Protein AF-A0A9W9Z2H3-F1 (afdb_monomer)

Organism: NCBI:txid174260

Mean predicted aligned error: 10.38 Å

Solvent-accessible surface area (backbone atoms only — not comparable to full-atom values): 8904 Å² total; per-residue (Å²): 75,70,64,63,60,55,61,41,72,81,43,98,60,79,92,57,91,57,54,47,56,57,53,39,51,55,53,49,50,51,54,17,47,57,51,36,56,54,58,32,48,79,69,78,45,64,76,91,73,66,51,100,81,42,62,66,62,54,49,48,36,52,54,43,44,52,67,43,74,49,79,48,60,79,38,68,46,38,43,49,99,85,71,44,74,56,60,72,45,77,42,69,44,82,49,99,94,42,79,41,80,74,47,31,38,34,75,91,74,74,40,46,76,69,72,60,64,90,80,81,69,62,74,42,102,72,88,42,72,52,74,67,85,60,91,64,64,74,74,85,75,130

Structure (mmCIF, N/CA/C/O backbone):
data_AF-A0A9W9Z2H3-F1
#
_entry.id   AF-A0A9W9Z2H3-F1
#
loop_
_atom_site.group_PDB
_atom_site.id
_atom_site.type_symbol
_atom_site.label_atom_id
_atom_site.label_alt_id
_atom_site.label_comp_id
_atom_site.label_asym_id
_atom_site.label_entity_id
_atom_site.label_seq_id
_atom_site.pdbx_PDB_ins_code
_atom_site.Cartn_x
_atom_site.Cartn_y
_atom_site.Cartn_z
_atom_site.occupancy
_atom_site.B_iso_or_equiv
_atom_site.auth_seq_id
_atom_site.auth_comp_id
_atom_site.auth_asym_id
_atom_site.auth_atom_id
_atom_site.pdbx_PDB_model_num
ATOM 1 N N . MET A 1 1 ? 2.476 4.540 -10.558 1.00 64.00 1 MET A N 1
ATOM 2 C CA . MET A 1 1 ? 3.767 5.168 -10.949 1.00 64.00 1 MET A CA 1
ATOM 3 C C . MET A 1 1 ? 3.734 5.937 -12.269 1.00 64.00 1 MET A C 1
ATOM 5 O O . MET A 1 1 ? 4.307 7.016 -12.322 1.00 64.00 1 MET A O 1
ATOM 9 N N . LYS A 1 2 ? 3.078 5.430 -13.329 1.00 70.25 2 LYS A N 1
ATOM 10 C CA . LYS A 1 2 ? 2.936 6.159 -14.608 1.00 70.25 2 LYS A CA 1
ATOM 11 C C . LYS A 1 2 ? 2.269 7.530 -14.419 1.00 70.25 2 LYS A C 1
ATOM 13 O O . LYS A 1 2 ? 2.804 8.511 -14.903 1.00 70.25 2 LYS A O 1
ATOM 18 N N . MET A 1 3 ? 1.191 7.587 -13.633 1.00 69.06 3 MET A N 1
ATOM 19 C CA . MET A 1 3 ? 0.495 8.831 -13.278 1.00 69.06 3 MET A CA 1
ATOM 20 C C . MET A 1 3 ? 1.425 9.844 -12.583 1.00 69.06 3 MET A C 1
ATOM 22 O O . MET A 1 3 ? 1.601 10.937 -13.095 1.00 69.06 3 MET A O 1
ATOM 26 N N . TYR A 1 4 ? 2.127 9.453 -11.511 1.00 73.38 4 TYR A N 1
ATOM 27 C CA . TYR A 1 4 ? 3.099 10.326 -10.825 1.00 73.38 4 TYR A CA 1
ATOM 28 C C . TYR A 1 4 ? 4.195 10.875 -11.756 1.00 73.38 4 TYR A C 1
ATOM 30 O O . TYR A 1 4 ? 4.492 12.065 -11.738 1.00 73.38 4 TYR A O 1
ATOM 38 N N . LYS A 1 5 ? 4.764 10.021 -12.621 1.00 75.88 5 LYS A N 1
ATOM 39 C CA . LYS A 1 5 ? 5.753 10.458 -13.619 1.00 75.88 5 LYS A CA 1
ATOM 40 C C . LYS A 1 5 ? 5.159 11.411 -14.662 1.00 75.88 5 LYS A C 1
ATOM 42 O O . LYS A 1 5 ? 5.892 12.252 -15.162 1.00 75.88 5 LYS A O 1
ATOM 47 N N . THR A 1 6 ? 3.882 11.265 -15.019 1.00 76.94 6 THR A N 1
ATOM 48 C CA . THR A 1 6 ? 3.183 12.175 -15.941 1.00 76.94 6 THR A CA 1
ATOM 49 C C . THR A 1 6 ? 2.999 13.555 -15.319 1.00 76.94 6 THR A C 1
ATOM 51 O O . THR A 1 6 ? 3.351 14.539 -15.960 1.00 76.94 6 THR A O 1
ATOM 54 N N . GLU A 1 7 ? 2.510 13.625 -14.080 1.00 73.69 7 GLU A N 1
ATOM 55 C CA . GLU A 1 7 ? 2.268 14.898 -13.385 1.00 73.69 7 GLU A CA 1
ATOM 56 C C . GLU A 1 7 ? 3.560 15.700 -13.190 1.00 73.69 7 GLU A C 1
ATOM 58 O O . GLU A 1 7 ? 3.603 16.907 -13.422 1.00 73.69 7 GLU A O 1
ATOM 63 N N . LEU A 1 8 ? 4.665 15.021 -12.866 1.00 78.12 8 LEU A N 1
ATOM 64 C CA . LEU A 1 8 ? 5.955 15.683 -12.680 1.00 78.12 8 LEU A CA 1
ATOM 65 C C . LEU A 1 8 ? 6.569 16.271 -13.955 1.00 78.12 8 LEU A C 1
ATOM 67 O O . LEU A 1 8 ? 7.481 17.083 -13.848 1.00 78.12 8 LEU A O 1
ATOM 71 N N . LYS A 1 9 ? 6.073 15.937 -15.154 1.00 77.88 9 LYS A N 1
ATOM 72 C CA . LYS A 1 9 ? 6.569 16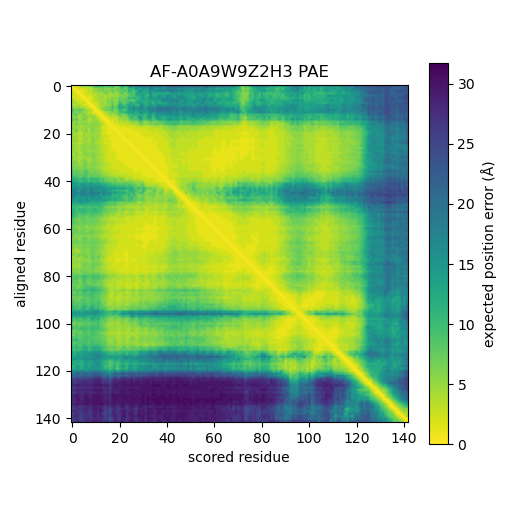.559 -16.397 1.00 77.88 9 LYS A CA 1
ATOM 73 C C . LYS A 1 9 ? 6.322 18.067 -16.453 1.00 77.88 9 LYS A C 1
ATOM 75 O O . LYS A 1 9 ? 7.010 18.754 -17.197 1.00 77.88 9 LYS A O 1
ATOM 80 N N . HIS A 1 10 ? 5.360 18.565 -15.680 1.00 78.81 10 HIS A N 1
ATOM 81 C CA . HIS A 1 10 ? 5.004 19.983 -15.610 1.00 78.81 10 HIS A CA 1
ATOM 82 C C . HIS A 1 10 ? 5.470 20.635 -14.300 1.00 78.81 10 HIS A C 1
ATOM 84 O O . HIS A 1 10 ? 5.026 21.727 -13.957 1.00 78.81 10 HIS A O 1
ATOM 90 N N . SER A 1 11 ? 6.335 19.954 -13.546 1.00 78.12 11 SER A N 1
ATOM 91 C CA . SER A 1 11 ? 6.745 20.347 -12.203 1.00 78.12 11 SER A CA 1
ATOM 92 C C . SER A 1 11 ? 8.229 20.723 -12.167 1.00 78.12 11 SER A C 1
ATOM 94 O O . SER A 1 11 ? 9.036 20.050 -12.808 1.00 78.12 11 SER A O 1
ATOM 96 N N . PRO A 1 12 ? 8.628 21.739 -11.377 1.00 83.31 12 PRO A N 1
ATOM 97 C CA . PRO A 1 12 ? 10.039 22.044 -11.142 1.00 83.31 12 PRO A CA 1
ATOM 98 C C . PRO A 1 12 ? 10.735 21.007 -10.238 1.00 83.31 12 PRO A C 1
ATOM 100 O O . PRO A 1 12 ? 11.945 21.086 -10.033 1.00 83.31 12 PRO A O 1
ATOM 103 N N . TYR A 1 13 ? 9.993 20.052 -9.664 1.00 79.75 13 TYR A N 1
ATOM 104 C CA . TYR A 1 13 ? 10.527 19.049 -8.744 1.00 79.75 13 TYR A CA 1
ATOM 105 C C . TYR A 1 13 ? 11.073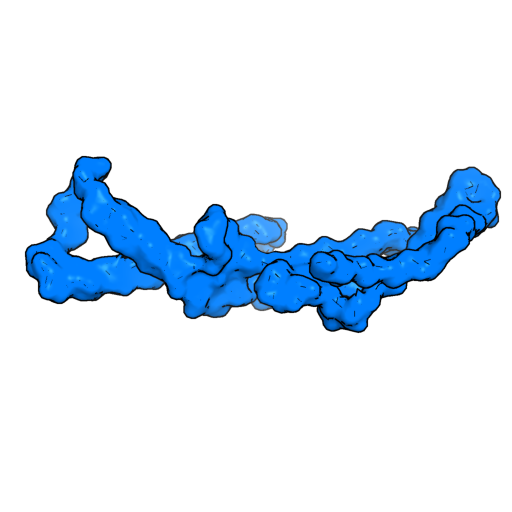 17.813 -9.465 1.00 79.75 13 TYR A C 1
ATOM 107 O O . TYR A 1 13 ? 10.468 17.291 -10.403 1.00 79.75 13 TYR A O 1
ATOM 115 N N . SER A 1 14 ? 12.191 17.285 -8.962 1.00 79.31 14 SER A N 1
ATOM 116 C CA . SER A 1 14 ? 12.750 16.013 -9.415 1.00 79.31 14 SER A CA 1
ATOM 117 C C . SER A 1 14 ? 11.894 14.820 -8.970 1.00 79.31 14 SER A C 1
ATOM 119 O O . SER A 1 14 ? 11.172 14.859 -7.971 1.00 79.31 14 SER A O 1
ATOM 121 N N . ILE A 1 15 ? 11.972 13.727 -9.733 1.00 80.38 15 ILE A N 1
ATOM 122 C CA . ILE A 1 15 ? 11.259 12.485 -9.419 1.00 80.38 15 ILE A CA 1
ATOM 123 C C . ILE A 1 15 ? 11.838 11.881 -8.136 1.00 80.38 15 ILE A C 1
ATOM 125 O O . ILE A 1 15 ? 13.007 11.506 -8.098 1.00 80.38 15 ILE A O 1
ATOM 129 N N . ASN A 1 16 ? 10.986 11.687 -7.127 1.00 85.31 16 ASN A N 1
ATOM 130 C CA . ASN A 1 16 ? 11.288 10.860 -5.964 1.00 85.31 16 ASN A CA 1
ATOM 131 C C . ASN A 1 16 ? 10.487 9.553 -6.056 1.00 85.31 16 ASN A C 1
ATOM 133 O O . ASN A 1 16 ? 9.260 9.551 -5.957 1.00 85.31 16 ASN A O 1
ATOM 137 N N . SER A 1 17 ? 11.173 8.423 -6.236 1.00 83.25 17 SER A N 1
ATOM 138 C CA . SER A 1 17 ? 10.541 7.102 -6.367 1.00 83.25 17 SER A CA 1
ATOM 139 C C . SER A 1 17 ? 9.761 6.659 -5.121 1.00 83.25 17 SER A C 1
ATOM 141 O O . SER A 1 17 ? 8.865 5.822 -5.244 1.00 83.25 17 SER A O 1
ATOM 143 N N . TYR A 1 18 ? 10.046 7.242 -3.953 1.00 87.88 18 TYR A N 1
ATOM 144 C CA . TYR A 1 18 ? 9.399 6.931 -2.678 1.00 87.88 18 TYR A CA 1
ATOM 145 C C . TYR A 1 18 ? 8.206 7.834 -2.351 1.00 87.88 18 TYR A C 1
ATOM 147 O O . TYR A 1 18 ? 7.361 7.443 -1.548 1.00 87.88 18 TYR A O 1
ATOM 155 N N . ALA A 1 19 ? 8.076 9.011 -2.974 1.00 90.94 19 ALA A N 1
ATOM 156 C CA . ALA A 1 19 ? 6.972 9.931 -2.679 1.00 90.94 19 ALA A CA 1
ATOM 157 C C . ALA A 1 19 ? 5.575 9.288 -2.859 1.00 90.94 19 ALA A C 1
ATOM 159 O O . ALA A 1 19 ? 4.725 9.450 -1.980 1.00 90.94 19 ALA A O 1
ATOM 160 N N . PRO A 1 20 ? 5.329 8.472 -3.903 1.00 90.62 20 PRO A N 1
ATOM 161 C CA . PRO A 1 20 ? 4.067 7.744 -4.046 1.00 90.62 20 PRO A CA 1
ATOM 162 C C . PRO A 1 20 ? 3.780 6.733 -2.929 1.00 90.62 20 PRO A C 1
ATOM 164 O O . PRO A 1 20 ? 2.617 6.482 -2.632 1.00 90.62 20 PRO A O 1
ATOM 167 N N . LEU A 1 21 ? 4.813 6.158 -2.302 1.00 91.56 21 LEU A N 1
ATOM 168 C CA . LEU A 1 21 ? 4.633 5.247 -1.167 1.00 91.56 21 LEU A CA 1
ATOM 169 C C . LEU A 1 21 ? 4.152 6.006 0.070 1.00 91.56 21 LEU A C 1
ATOM 171 O O . LEU A 1 21 ? 3.248 5.533 0.751 1.00 91.56 21 LEU A O 1
ATOM 175 N N . GLY A 1 22 ? 4.715 7.192 0.325 1.00 94.38 22 GLY A N 1
ATOM 176 C CA . GLY A 1 22 ? 4.267 8.069 1.409 1.00 94.38 22 GLY A CA 1
ATOM 177 C C . GLY A 1 22 ? 2.824 8.540 1.216 1.00 94.38 22 GLY A C 1
ATOM 178 O O . GLY A 1 22 ? 2.037 8.505 2.158 1.00 94.38 22 GLY A O 1
ATOM 179 N N . TYR A 1 23 ? 2.449 8.904 -0.016 1.00 94.56 23 TYR A N 1
ATOM 180 C CA . TYR A 1 23 ? 1.063 9.248 -0.347 1.00 94.56 23 TYR A CA 1
ATOM 181 C C . TYR A 1 23 ? 0.104 8.087 -0.048 1.00 94.56 23 TYR A C 1
ATOM 183 O O . TYR A 1 23 ? -0.875 8.258 0.679 1.00 94.56 23 TYR A O 1
ATOM 191 N N . ASP A 1 24 ? 0.414 6.896 -0.568 1.00 95.19 24 ASP A N 1
ATOM 192 C CA . ASP A 1 24 ? -0.427 5.714 -0.386 1.00 95.19 24 ASP A CA 1
ATOM 193 C C . ASP A 1 24 ? -0.537 5.314 1.094 1.00 95.19 24 ASP A C 1
ATOM 195 O O . ASP A 1 24 ? -1.622 4.950 1.543 1.00 95.19 24 ASP A O 1
ATOM 199 N N . ALA A 1 25 ? 0.546 5.426 1.872 1.00 95.50 25 ALA A N 1
ATOM 200 C CA . ALA A 1 25 ? 0.537 5.137 3.306 1.00 95.50 25 ALA A CA 1
ATOM 201 C C . ALA A 1 25 ? -0.415 6.067 4.075 1.00 95.50 25 ALA A C 1
ATOM 203 O O . ALA A 1 25 ? -1.245 5.593 4.852 1.00 95.50 25 ALA A O 1
ATOM 204 N N . THR A 1 26 ? -0.349 7.377 3.817 1.00 97.06 26 THR A N 1
ATOM 205 C CA . THR A 1 26 ? -1.245 8.364 4.438 1.00 97.06 26 THR A CA 1
ATOM 206 C C . THR A 1 26 ? -2.704 8.106 4.064 1.00 97.06 26 THR A C 1
ATOM 208 O O . THR A 1 26 ? -3.579 8.143 4.928 1.00 97.06 26 THR A O 1
ATOM 211 N N . TRP A 1 27 ? -2.976 7.795 2.793 1.00 96.81 27 TRP A N 1
ATOM 212 C CA . TRP A 1 27 ? -4.333 7.508 2.324 1.00 96.81 27 TRP A CA 1
ATOM 213 C C . TRP A 1 27 ? -4.922 6.250 2.973 1.00 96.81 27 TRP A C 1
ATOM 215 O O . TRP A 1 27 ? -6.063 6.253 3.433 1.00 96.81 27 TRP A O 1
ATOM 225 N N . VAL A 1 28 ? -4.131 5.179 3.068 1.00 97.06 28 VAL A N 1
ATOM 226 C CA . VAL A 1 28 ? -4.534 3.931 3.734 1.00 97.06 28 VAL A CA 1
ATOM 227 C C . VAL A 1 28 ? -4.811 4.161 5.213 1.00 97.06 28 VAL A C 1
ATOM 229 O O . VAL A 1 28 ? -5.823 3.673 5.714 1.00 97.06 28 VAL A O 1
ATOM 232 N N . LEU A 1 29 ? -3.957 4.924 5.901 1.00 96.88 29 LEU A N 1
ATOM 233 C CA . LEU A 1 29 ? -4.164 5.266 7.305 1.00 96.88 29 LEU A CA 1
ATOM 234 C C . LEU A 1 29 ? -5.469 6.048 7.498 1.00 96.88 29 LEU A C 1
ATOM 236 O O . LEU A 1 29 ? -6.243 5.717 8.390 1.00 96.88 29 LEU A O 1
ATOM 240 N N . ALA A 1 30 ? -5.751 7.029 6.638 1.00 97.19 30 ALA A N 1
ATOM 241 C CA . ALA A 1 30 ? -6.994 7.795 6.693 1.00 97.19 30 ALA A CA 1
ATOM 242 C C . ALA A 1 30 ? -8.235 6.903 6.505 1.00 97.19 30 ALA A C 1
ATOM 244 O O . ALA A 1 30 ? -9.192 7.008 7.272 1.00 97.19 30 ALA A O 1
ATOM 245 N N . LEU A 1 31 ? -8.205 5.982 5.535 1.00 97.44 31 LEU A N 1
ATOM 246 C CA . LEU A 1 31 ? -9.285 5.013 5.311 1.00 97.44 31 LEU A CA 1
ATOM 247 C C . LEU A 1 31 ? -9.466 4.050 6.492 1.00 97.44 31 LEU A C 1
ATOM 249 O O . LEU A 1 31 ? -10.596 3.718 6.851 1.00 97.44 31 LEU A O 1
ATOM 253 N N . ALA A 1 32 ? -8.365 3.577 7.079 1.00 96.94 32 ALA A N 1
ATOM 254 C CA . ALA A 1 32 ? -8.401 2.684 8.230 1.00 96.94 32 ALA A CA 1
ATOM 255 C C . ALA A 1 32 ? -8.963 3.390 9.469 1.00 96.94 32 ALA A C 1
ATOM 257 O O . ALA A 1 32 ? -9.810 2.825 10.162 1.00 96.94 32 ALA A O 1
ATOM 258 N N . LEU A 1 33 ? -8.550 4.639 9.706 1.00 95.00 33 LEU A N 1
ATOM 259 C CA . LEU A 1 33 ? -9.094 5.478 10.768 1.00 95.00 33 LEU A CA 1
ATOM 260 C C . LEU A 1 33 ? -10.596 5.678 10.572 1.00 95.00 33 LEU A C 1
ATOM 262 O O . LEU A 1 33 ? -11.348 5.285 11.451 1.00 95.00 33 LEU A O 1
ATOM 266 N N . ASP A 1 34 ? -1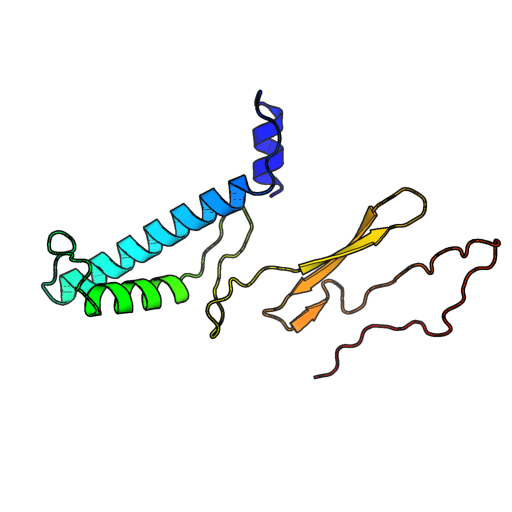1.056 6.178 9.420 1.00 95.25 34 ASP A N 1
ATOM 267 C CA . ASP A 1 34 ? -12.491 6.394 9.150 1.00 95.25 34 ASP A CA 1
ATOM 268 C C . ASP A 1 34 ? -13.353 5.159 9.465 1.00 95.25 34 ASP A C 1
ATOM 270 O O . ASP A 1 34 ? -14.369 5.258 10.158 1.00 95.25 34 ASP A O 1
ATOM 274 N N . LYS A 1 35 ? -12.914 3.975 9.025 1.00 95.31 35 LYS A N 1
ATOM 275 C CA . LYS A 1 35 ? -13.602 2.711 9.316 1.00 95.31 35 LYS A CA 1
ATOM 276 C C . LYS A 1 35 ? -13.600 2.365 10.807 1.00 95.31 35 LYS A C 1
ATOM 278 O O . LYS A 1 35 ? -14.657 2.047 11.345 1.00 95.31 35 LYS A O 1
ATOM 283 N N . THR A 1 36 ? -12.451 2.489 11.469 1.00 94.00 36 THR A N 1
ATOM 284 C CA . THR A 1 36 ? -12.310 2.214 12.910 1.00 94.00 36 THR A CA 1
ATOM 285 C C . THR A 1 36 ? -13.210 3.141 13.727 1.00 94.00 36 THR A C 1
ATOM 287 O O . THR A 1 36 ? -13.941 2.696 14.607 1.00 94.00 36 THR A O 1
ATOM 290 N N . MET A 1 37 ? -13.236 4.435 13.391 1.00 91.69 37 MET A N 1
ATOM 291 C CA . MET A 1 37 ? -14.078 5.423 14.069 1.00 91.69 37 MET A CA 1
ATOM 292 C C . MET A 1 37 ? -15.570 5.100 13.936 1.00 91.69 37 MET A C 1
ATOM 294 O O . MET A 1 37 ? -16.325 5.280 14.890 1.00 91.69 37 MET A O 1
ATOM 298 N N . LYS A 1 38 ? -16.008 4.620 12.765 1.00 91.69 38 LYS A N 1
ATOM 299 C CA . LYS A 1 38 ? -17.400 4.197 12.542 1.00 91.69 38 LYS A CA 1
ATOM 300 C C . LYS A 1 38 ? -17.765 2.990 13.408 1.00 91.69 38 LYS A C 1
ATOM 302 O O . LYS A 1 38 ? -18.774 3.049 14.099 1.00 91.69 38 LYS A O 1
ATOM 307 N N . GLN A 1 39 ? -16.912 1.967 13.449 1.00 89.94 39 GLN A N 1
ATOM 308 C CA . GLN A 1 39 ? -17.118 0.777 14.287 1.00 89.94 39 GLN A CA 1
ATOM 309 C C . GLN A 1 39 ? -17.137 1.114 15.784 1.00 89.94 39 GLN A C 1
ATOM 311 O O . GLN A 1 39 ? -17.940 0.584 16.542 1.00 89.94 39 GLN A O 1
ATOM 316 N N . MET A 1 40 ? -16.277 2.027 16.233 1.00 86.00 40 MET A N 1
ATOM 317 C CA . MET A 1 40 ? -16.232 2.420 17.643 1.00 86.00 40 MET A CA 1
ATOM 318 C C . MET A 1 40 ? -17.451 3.221 18.085 1.00 86.00 40 MET A C 1
ATOM 320 O O . MET A 1 40 ? -17.932 3.020 19.201 1.00 86.00 40 MET A O 1
ATOM 324 N N . LYS A 1 41 ? -18.004 4.064 17.206 1.00 86.50 41 LYS A N 1
ATOM 325 C CA . LYS A 1 41 ? -19.265 4.765 17.480 1.00 86.50 41 LYS A CA 1
ATOM 326 C C . LYS A 1 41 ? -20.417 3.795 17.733 1.00 86.50 41 LYS A C 1
ATOM 328 O O . LYS A 1 41 ? -21.228 4.058 18.614 1.00 86.50 41 LYS A O 1
ATOM 333 N N . GLU A 1 42 ? -20.464 2.664 17.029 1.00 85.12 42 GLU A N 1
ATOM 334 C CA . GLU A 1 42 ? -21.462 1.607 17.267 1.00 85.12 42 GLU A CA 1
ATOM 335 C C . GLU A 1 42 ? -21.327 0.979 18.667 1.00 85.12 42 GLU A C 1
ATOM 337 O O . GLU A 1 42 ? -22.303 0.478 19.220 1.00 85.12 42 GLU A O 1
ATOM 342 N N . MET A 1 43 ? -20.141 1.067 19.277 1.00 80.25 43 MET A N 1
ATOM 343 C CA . MET A 1 43 ? -19.843 0.591 20.632 1.00 80.25 43 MET A CA 1
ATOM 344 C C . MET A 1 43 ? -19.888 1.705 21.695 1.00 80.25 43 MET A C 1
ATOM 346 O O . MET A 1 43 ? -19.416 1.498 22.811 1.00 80.25 43 MET A O 1
ATOM 350 N N . ASN A 1 44 ? -20.427 2.890 21.371 1.00 81.00 44 ASN A N 1
ATOM 351 C CA . ASN A 1 44 ? -20.407 4.090 22.226 1.00 81.00 44 ASN A CA 1
ATOM 352 C C . ASN A 1 44 ? -18.995 4.531 22.672 1.00 81.00 44 ASN A C 1
ATOM 354 O O . ASN A 1 44 ? -18.844 5.199 23.695 1.00 81.00 44 ASN A O 1
ATOM 358 N N . ALA A 1 45 ? -17.958 4.183 21.907 1.00 79.25 45 ALA A N 1
ATOM 359 C CA . ALA A 1 45 ? -16.585 4.607 22.154 1.00 79.25 45 ALA A CA 1
ATOM 360 C C . ALA A 1 45 ? -16.206 5.783 21.234 1.00 79.25 45 ALA A C 1
ATOM 362 O O . ALA A 1 45 ? -16.559 5.800 20.052 1.00 79.25 45 ALA A O 1
ATOM 363 N N . SER A 1 46 ? -15.481 6.773 21.773 1.00 78.50 46 SER A N 1
ATOM 364 C CA . SER A 1 46 ? -14.998 7.936 21.015 1.00 78.50 46 SER A CA 1
ATOM 365 C C . SER A 1 46 ? -13.485 7.898 20.820 1.00 78.50 46 SER A C 1
ATOM 367 O O . SER A 1 46 ? -12.724 7.448 21.675 1.00 78.50 46 SER A O 1
ATOM 369 N N . VAL A 1 47 ? -13.052 8.441 19.690 1.00 78.12 47 VAL A N 1
ATOM 370 C CA . VAL A 1 47 ? -11.642 8.646 19.340 1.00 78.12 47 VAL A CA 1
ATOM 371 C C . VAL A 1 47 ? -11.054 9.810 20.134 1.00 78.12 47 VAL A C 1
ATOM 373 O O . VAL A 1 47 ? -9.862 9.820 20.418 1.00 78.12 47 VAL A O 1
ATOM 376 N N . ASP A 1 48 ? -11.891 10.764 20.551 1.00 82.81 48 ASP A N 1
ATOM 377 C CA . ASP A 1 48 ? -11.461 11.932 21.331 1.00 82.81 48 ASP A CA 1
ATOM 378 C C . ASP A 1 48 ? -10.934 11.540 22.721 1.00 82.81 48 ASP A C 1
ATOM 380 O O . ASP A 1 48 ? -10.164 12.275 23.333 1.00 82.81 48 ASP A O 1
ATOM 384 N N . SER A 1 49 ? -11.325 10.360 23.214 1.00 80.88 49 SER A N 1
ATOM 385 C CA . SER A 1 49 ? -10.835 9.769 24.463 1.00 80.88 49 SER A CA 1
ATOM 386 C C . SER A 1 49 ? -9.629 8.840 24.280 1.00 80.88 49 SER A C 1
ATOM 388 O O . SER A 1 49 ? -9.255 8.139 25.221 1.00 80.88 49 SER A O 1
ATOM 390 N N . PHE A 1 50 ? -9.015 8.811 23.091 1.00 83.06 50 PHE A N 1
ATOM 391 C CA . PHE A 1 50 ? -7.857 7.964 22.822 1.00 83.06 50 PHE A CA 1
ATOM 392 C C . PHE A 1 50 ? -6.700 8.248 23.789 1.00 83.06 50 PHE A C 1
ATOM 394 O O . PHE A 1 50 ? -6.341 9.390 24.084 1.00 83.06 50 PHE A O 1
ATOM 401 N N . SER A 1 51 ? -6.059 7.172 24.235 1.00 87.56 51 SER A N 1
ATOM 402 C CA . SER A 1 51 ? -4.832 7.204 25.020 1.00 87.56 51 SER A CA 1
ATOM 403 C C . SER A 1 51 ? -3.859 6.168 24.476 1.00 87.56 51 SER A C 1
ATOM 405 O O . SER A 1 51 ? -4.271 5.116 24.002 1.00 87.56 51 SER A O 1
ATOM 407 N N . TYR A 1 52 ? -2.555 6.381 24.660 1.00 89.00 52 TYR A N 1
ATOM 408 C CA . TYR A 1 52 ? -1.534 5.366 24.362 1.00 89.00 52 TYR A CA 1
ATOM 409 C C . TYR A 1 52 ? -1.701 4.058 25.158 1.00 89.00 52 TYR A C 1
ATOM 411 O O . TYR A 1 52 ? -1.036 3.070 24.859 1.00 89.00 52 TYR A O 1
ATOM 419 N N . LYS A 1 53 ? -2.572 4.042 26.176 1.00 92.12 53 LYS A N 1
ATOM 420 C CA . LYS A 1 53 ? -2.948 2.842 26.938 1.00 92.12 53 LYS A CA 1
ATOM 421 C C . LYS A 1 53 ? -4.165 2.106 26.363 1.00 92.12 53 LYS A C 1
ATOM 423 O O . LYS A 1 53 ? -4.503 1.037 26.864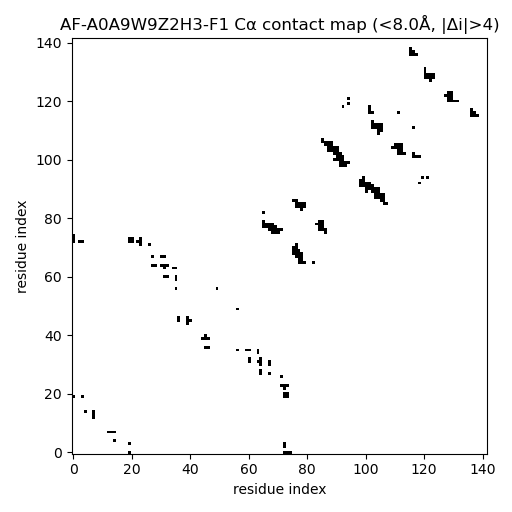 1.00 92.12 53 LYS A O 1
ATOM 428 N N . ASP A 1 54 ? -4.831 2.662 25.353 1.00 89.62 54 ASP A N 1
ATOM 429 C CA . ASP A 1 54 ? -6.031 2.082 24.752 1.00 89.62 54 ASP A CA 1
ATOM 430 C C . ASP A 1 54 ? -5.667 0.945 23.787 1.00 89.62 54 ASP A C 1
ATOM 432 O O . ASP A 1 54 ? -5.537 1.108 22.570 1.00 89.62 54 ASP A O 1
ATOM 436 N N . ALA A 1 55 ? -5.476 -0.240 24.366 1.00 91.06 55 ALA A N 1
ATOM 437 C CA . ALA A 1 55 ? -5.181 -1.446 23.608 1.00 91.06 55 ALA A CA 1
ATOM 438 C C . ALA A 1 55 ? -6.339 -1.853 22.680 1.00 91.06 55 ALA A C 1
ATOM 440 O O . ALA A 1 55 ? -6.081 -2.445 21.634 1.00 91.06 55 ALA A O 1
ATOM 441 N N . ALA A 1 56 ? -7.589 -1.529 23.030 1.00 88.75 56 ALA A N 1
ATOM 442 C CA . ALA A 1 56 ? -8.755 -1.893 22.229 1.00 88.75 56 ALA A CA 1
ATOM 443 C C . ALA A 1 56 ? -8.800 -1.080 20.929 1.00 88.75 56 ALA A C 1
ATOM 445 O O . ALA A 1 56 ? -8.918 -1.662 19.849 1.00 88.75 56 ALA A O 1
ATOM 446 N N . PHE A 1 57 ? -8.601 0.240 21.015 1.00 90.00 57 PHE A N 1
ATOM 447 C CA . PHE A 1 57 ? -8.471 1.101 19.838 1.00 90.00 57 PHE A CA 1
ATOM 448 C C . PHE A 1 57 ? -7.316 0.646 18.941 1.00 90.00 57 PHE A C 1
ATOM 450 O O . PHE A 1 57 ? -7.483 0.487 17.732 1.00 90.00 57 PHE A O 1
ATOM 457 N N . ALA A 1 58 ? -6.138 0.405 19.529 1.00 91.56 58 ALA A N 1
ATOM 458 C CA . ALA A 1 58 ? -4.954 0.005 18.773 1.00 91.56 58 ALA A CA 1
ATOM 459 C C . ALA A 1 58 ? -5.156 -1.331 18.035 1.00 91.56 58 ALA A C 1
ATOM 461 O O . ALA A 1 58 ? -4.742 -1.469 16.880 1.00 91.56 58 ALA A O 1
ATOM 462 N N . GLN A 1 59 ? -5.817 -2.300 18.676 1.00 92.19 59 GLN A N 1
ATOM 463 C CA . GLN A 1 59 ? -6.145 -3.588 18.065 1.00 92.19 59 GLN A CA 1
ATOM 464 C C . GLN A 1 59 ? -7.147 -3.440 16.918 1.00 92.19 59 GLN A C 1
ATOM 466 O O . GLN A 1 59 ? -6.901 -3.991 15.843 1.00 92.19 59 GLN A O 1
ATOM 471 N N . GLU A 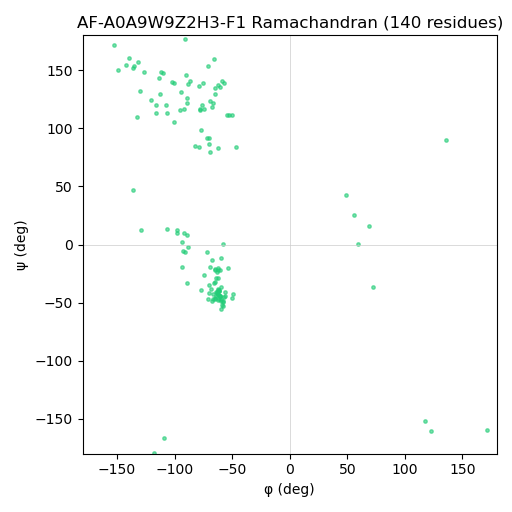1 60 ? -8.234 -2.683 17.099 1.00 92.94 60 GLU A N 1
ATOM 472 C CA . GLU A 1 60 ? -9.233 -2.517 16.035 1.00 92.94 60 GLU A CA 1
ATOM 473 C C . GLU A 1 60 ? -8.676 -1.704 14.860 1.00 92.94 60 GLU A C 1
ATOM 475 O O . GLU A 1 60 ? -8.900 -2.079 13.709 1.00 92.94 60 GLU A O 1
ATOM 480 N N . LEU A 1 61 ? -7.866 -0.667 15.114 1.00 94.00 61 LEU A N 1
ATOM 481 C CA . LEU A 1 61 ? -7.185 0.076 14.051 1.00 94.00 61 LEU A CA 1
ATOM 482 C C . LEU A 1 61 ? -6.227 -0.824 13.264 1.00 94.00 61 LEU A C 1
ATOM 484 O O . LEU A 1 61 ? -6.260 -0.823 12.034 1.00 94.00 61 LEU A O 1
ATOM 488 N N . SER A 1 62 ? -5.390 -1.606 13.955 1.00 94.81 62 SER A N 1
ATOM 489 C CA . SER A 1 62 ? -4.445 -2.527 13.312 1.00 94.81 62 SER A CA 1
ATOM 490 C C . SER A 1 62 ? -5.177 -3.559 12.454 1.00 94.81 62 SER A C 1
ATOM 492 O O . SER A 1 62 ? -4.885 -3.720 11.267 1.00 94.81 62 SER A O 1
ATOM 494 N N . LYS A 1 63 ? -6.213 -4.191 13.013 1.00 95.44 63 LYS A N 1
ATOM 495 C CA . LYS A 1 63 ? -7.071 -5.134 12.293 1.00 95.44 63 LYS A CA 1
ATOM 496 C C . LYS A 1 63 ? -7.715 -4.478 11.073 1.00 95.44 63 LYS A C 1
ATOM 498 O O . LYS A 1 63 ? -7.637 -5.036 9.981 1.00 95.44 63 LYS A O 1
ATOM 503 N N . THR A 1 64 ? -8.322 -3.306 11.222 1.00 96.12 64 THR A N 1
ATOM 504 C CA . THR A 1 64 ? -8.994 -2.595 10.127 1.00 96.12 64 THR A CA 1
ATOM 505 C C . THR A 1 64 ? -8.021 -2.202 9.020 1.00 96.12 64 THR A C 1
ATOM 507 O O . THR A 1 64 ? -8.333 -2.383 7.842 1.00 96.12 64 THR A O 1
ATOM 510 N N . LEU A 1 65 ? -6.822 -1.737 9.382 1.00 96.50 65 LEU A N 1
ATOM 511 C CA . LEU A 1 65 ? -5.750 -1.402 8.446 1.00 96.50 65 LEU A CA 1
ATOM 512 C C . LEU A 1 65 ? -5.337 -2.614 7.605 1.00 96.50 65 LEU A C 1
ATOM 514 O O . LEU A 1 65 ? -5.270 -2.513 6.380 1.00 96.50 65 LEU A O 1
ATOM 518 N N . LEU A 1 66 ? -5.126 -3.772 8.237 1.00 96.12 66 LEU A N 1
ATOM 519 C CA . LEU A 1 66 ? -4.731 -5.007 7.549 1.00 96.12 66 LEU A CA 1
ATOM 520 C C . LEU A 1 66 ? -5.803 -5.539 6.584 1.00 96.12 66 LEU A C 1
ATOM 522 O O . LEU A 1 66 ? -5.478 -6.267 5.648 1.00 96.12 66 LEU A O 1
ATOM 526 N N . HIS A 1 67 ? -7.067 -5.144 6.765 1.00 96.19 67 HIS A N 1
ATOM 527 C CA . HIS A 1 67 ? -8.176 -5.496 5.873 1.00 96.19 67 HIS A CA 1
ATOM 528 C C . HIS A 1 67 ? -8.445 -4.452 4.777 1.00 96.19 67 HIS A C 1
ATOM 530 O O . HIS A 1 67 ? -9.378 -4.617 3.983 1.00 96.19 67 HIS A O 1
ATOM 536 N N . ILE A 1 68 ? -7.660 -3.372 4.692 1.00 96.06 68 ILE A N 1
ATOM 537 C CA . ILE A 1 68 ? -7.779 -2.426 3.582 1.00 96.06 68 ILE A CA 1
ATOM 538 C C . ILE A 1 68 ? -7.395 -3.112 2.265 1.00 96.06 68 ILE A C 1
ATOM 540 O O . ILE A 1 68 ? -6.332 -3.715 2.128 1.00 96.06 68 ILE A O 1
ATOM 544 N N . ASN A 1 69 ? -8.283 -2.970 1.281 1.00 95.12 69 ASN A N 1
ATOM 545 C CA . ASN A 1 69 ? -8.069 -3.330 -0.112 1.00 95.12 69 ASN A CA 1
ATOM 546 C C . ASN A 1 69 ? -8.540 -2.156 -0.979 1.00 95.12 69 ASN A C 1
ATOM 548 O O . ASN A 1 69 ? -9.733 -1.851 -1.012 1.00 95.12 69 ASN A O 1
ATOM 552 N N . THR A 1 70 ? -7.605 -1.448 -1.607 1.00 94.94 70 THR A N 1
ATOM 553 C CA . THR A 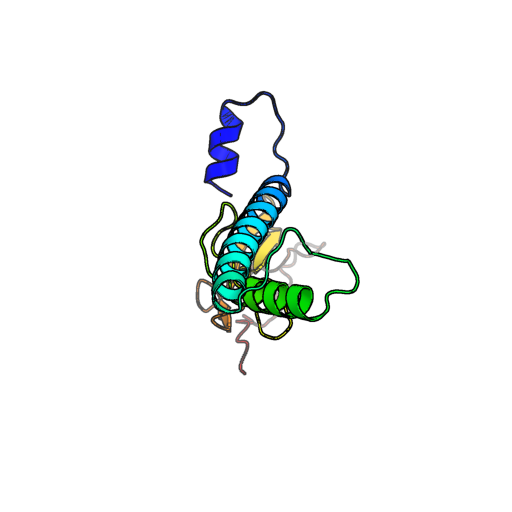1 70 ? -7.893 -0.251 -2.413 1.00 94.94 70 THR A CA 1
ATOM 554 C C . THR A 1 70 ? -6.848 -0.051 -3.512 1.00 94.94 70 THR A C 1
ATOM 556 O O . THR A 1 70 ? -5.833 -0.741 -3.538 1.00 94.94 70 THR A O 1
ATOM 559 N N . ASN A 1 71 ? -7.073 0.900 -4.420 1.00 92.62 71 ASN A N 1
ATOM 560 C CA . ASN A 1 71 ? -6.110 1.300 -5.447 1.00 92.62 71 ASN A CA 1
ATOM 561 C C . ASN A 1 71 ? -5.516 2.674 -5.115 1.00 92.62 71 ASN A C 1
ATOM 563 O O . ASN A 1 71 ? -6.247 3.658 -5.043 1.00 92.62 71 ASN A O 1
ATOM 567 N N . GLY A 1 72 ? -4.195 2.736 -4.948 1.00 91.50 72 GLY A N 1
ATOM 568 C CA . GLY A 1 72 ? -3.434 3.977 -4.793 1.00 91.50 72 GLY A CA 1
ATOM 569 C C . GLY A 1 72 ? -2.565 4.305 -6.009 1.00 91.50 72 GLY A C 1
ATOM 570 O O . GLY A 1 72 ? -2.669 3.695 -7.078 1.00 91.50 72 GLY A O 1
ATOM 571 N N . ILE A 1 73 ? -1.641 5.251 -5.841 1.00 91.31 73 ILE A N 1
ATOM 572 C CA . ILE A 1 73 ? -0.719 5.702 -6.895 1.00 91.31 73 ILE A CA 1
ATOM 573 C C . ILE A 1 73 ? 0.250 4.584 -7.297 1.00 91.31 73 ILE A C 1
ATOM 575 O O . ILE A 1 73 ? 0.673 4.487 -8.463 1.00 91.31 73 ILE A O 1
ATOM 579 N N . THR A 1 74 ? 0.636 3.734 -6.345 1.00 89.12 74 THR A N 1
ATOM 580 C CA . THR A 1 74 ? 1.551 2.610 -6.586 1.00 89.12 74 THR A CA 1
ATOM 581 C C . THR A 1 74 ? 0.846 1.325 -7.028 1.00 89.12 74 THR A C 1
ATOM 583 O O . THR A 1 74 ? 1.530 0.376 -7.407 1.00 89.12 74 THR A O 1
ATOM 586 N N . GLY A 1 75 ? -0.489 1.327 -7.117 1.00 88.44 75 GLY A N 1
ATOM 587 C CA . GLY A 1 75 ? -1.305 0.199 -7.571 1.00 88.44 75 GLY A CA 1
ATOM 588 C C . GLY A 1 75 ? -2.241 -0.309 -6.479 1.00 88.44 75 GLY A C 1
ATOM 589 O O . GLY A 1 75 ? -2.641 0.455 -5.603 1.00 88.44 75 GLY A O 1
ATOM 590 N N . VAL A 1 76 ? -2.585 -1.597 -6.537 1.00 90.31 76 VAL A N 1
ATOM 591 C CA . VAL A 1 76 ? -3.376 -2.251 -5.485 1.00 90.31 76 VAL A CA 1
ATOM 592 C C . VAL A 1 76 ? -2.607 -2.177 -4.164 1.00 90.31 76 VAL A C 1
ATOM 594 O O . VAL A 1 76 ? -1.398 -2.414 -4.113 1.00 90.31 76 VAL A O 1
ATOM 597 N N . ILE A 1 77 ? -3.313 -1.830 -3.095 1.00 93.94 77 ILE A N 1
ATOM 598 C CA . ILE A 1 77 ? -2.814 -1.840 -1.727 1.00 93.94 77 ILE A CA 1
ATOM 599 C C . ILE A 1 77 ? -3.631 -2.864 -0.957 1.00 93.94 77 ILE A C 1
ATOM 601 O O . ILE A 1 77 ? -4.831 -2.682 -0.754 1.00 93.94 77 ILE A O 1
ATOM 605 N N . LYS A 1 78 ? -2.956 -3.936 -0.551 1.00 94.06 78 LYS A N 1
ATOM 606 C CA . LYS A 1 78 ? -3.498 -5.041 0.235 1.00 94.06 78 LYS A CA 1
ATOM 607 C C . LYS A 1 78 ? -2.386 -5.617 1.106 1.00 94.06 78 LYS A C 1
ATOM 609 O O . LYS A 1 78 ? -1.217 -5.578 0.712 1.00 94.06 78 LYS A O 1
ATOM 614 N N . PHE A 1 79 ? -2.751 -6.162 2.259 1.00 93.81 79 PHE A N 1
ATOM 615 C CA . PHE A 1 79 ? -1.823 -6.796 3.191 1.00 93.81 79 PHE A CA 1
ATOM 616 C C . PHE A 1 79 ? -2.062 -8.305 3.261 1.00 93.81 79 PHE A C 1
ATOM 618 O O . PHE A 1 79 ? -3.185 -8.780 3.069 1.00 93.81 79 PHE A O 1
ATOM 625 N N . ASN A 1 80 ? -0.996 -9.067 3.495 1.00 90.38 80 ASN A N 1
ATOM 626 C CA . ASN A 1 80 ? -1.084 -10.501 3.747 1.00 90.38 80 ASN A CA 1
ATOM 627 C C . ASN A 1 80 ? -1.215 -10.799 5.252 1.00 90.38 80 ASN A C 1
ATOM 629 O O . ASN A 1 80 ? -1.148 -9.910 6.099 1.00 90.38 80 ASN A O 1
ATOM 633 N N . LYS A 1 81 ? -1.368 -12.083 5.593 1.00 89.44 81 LYS A N 1
ATOM 634 C CA . LYS A 1 81 ? -1.473 -12.550 6.987 1.00 89.44 81 LYS A CA 1
ATOM 635 C C . LYS A 1 81 ? -0.243 -12.238 7.854 1.00 89.44 81 LYS A C 1
ATOM 637 O O . LYS A 1 81 ? -0.364 -12.199 9.072 1.00 89.44 81 LYS A O 1
ATOM 642 N N . ASN A 1 82 ? 0.914 -12.010 7.232 1.00 90.94 82 ASN A N 1
ATOM 643 C CA . ASN A 1 82 ? 2.153 -11.620 7.902 1.00 90.94 82 ASN A CA 1
ATOM 644 C C . ASN A 1 82 ? 2.284 -10.091 8.027 1.00 90.94 82 ASN A C 1
ATOM 646 O O . ASN A 1 82 ? 3.333 -9.610 8.437 1.00 90.94 82 ASN A O 1
ATOM 650 N N . GLN A 1 83 ? 1.230 -9.333 7.693 1.00 91.88 83 GLN A N 1
ATOM 651 C CA . GLN A 1 83 ? 1.186 -7.866 7.740 1.00 91.88 83 GLN A CA 1
ATOM 652 C C . GLN A 1 83 ? 2.074 -7.176 6.695 1.00 91.88 83 GLN A C 1
ATOM 654 O O . GLN A 1 83 ? 2.329 -5.975 6.765 1.00 91.88 83 GLN A O 1
ATOM 659 N N . GLU A 1 84 ? 2.508 -7.915 5.676 1.00 90.81 84 GLU A N 1
ATOM 660 C CA . GLU A 1 84 ? 3.316 -7.381 4.589 1.00 90.81 84 GLU A CA 1
ATOM 661 C C . GLU A 1 84 ? 2.404 -6.848 3.492 1.00 90.81 84 GLU A C 1
ATOM 663 O O . GLU A 1 84 ? 1.412 -7.476 3.104 1.00 90.81 84 GLU A O 1
ATOM 668 N N . ARG A 1 85 ? 2.764 -5.686 2.948 1.00 90.94 85 ARG A N 1
ATOM 669 C CA . ARG A 1 85 ? 2.080 -5.143 1.782 1.00 90.94 85 ARG A CA 1
ATOM 670 C C . ARG A 1 85 ? 2.395 -6.002 0.555 1.00 90.94 85 ARG A C 1
ATOM 672 O O . ARG A 1 85 ? 3.552 -6.129 0.160 1.00 90.94 85 ARG A O 1
ATOM 679 N N . LEU A 1 86 ? 1.357 -6.514 -0.098 1.00 90.00 86 LEU A N 1
ATOM 680 C CA . LEU A 1 86 ? 1.477 -7.264 -1.343 1.00 90.00 86 LEU A CA 1
ATOM 681 C C . LEU A 1 86 ? 1.698 -6.298 -2.510 1.00 90.00 86 LEU A C 1
ATOM 683 O O . LEU A 1 86 ? 0.838 -5.479 -2.822 1.00 90.00 86 LEU A O 1
ATOM 687 N N . ASN A 1 87 ? 2.857 -6.404 -3.156 1.00 86.81 87 ASN A N 1
ATOM 688 C CA . ASN A 1 87 ? 3.204 -5.660 -4.362 1.00 86.81 87 ASN A CA 1
ATOM 689 C C . ASN A 1 87 ? 3.878 -6.593 -5.369 1.00 86.81 87 ASN A C 1
ATOM 691 O O . ASN A 1 87 ? 4.549 -7.553 -4.998 1.00 86.81 87 ASN A O 1
ATOM 695 N N . LYS A 1 88 ? 3.743 -6.272 -6.656 1.00 88.94 88 LYS A N 1
ATOM 696 C CA . LYS A 1 88 ? 4.465 -6.972 -7.722 1.00 88.94 88 LYS A CA 1
ATOM 697 C C . LYS A 1 88 ? 5.967 -6.730 -7.588 1.00 88.94 88 LYS A C 1
ATOM 699 O O . LYS A 1 88 ? 6.390 -5.584 -7.429 1.00 88.94 88 LYS A O 1
ATOM 704 N N . ILE A 1 89 ? 6.754 -7.793 -7.711 1.00 89.06 89 ILE A N 1
ATOM 705 C CA . ILE A 1 89 ? 8.219 -7.741 -7.697 1.00 89.06 89 ILE A CA 1
ATOM 706 C C . ILE A 1 89 ? 8.696 -7.685 -9.144 1.00 89.06 89 ILE A C 1
ATOM 708 O O . ILE A 1 89 ? 8.449 -8.615 -9.909 1.00 89.06 89 ILE A O 1
ATOM 712 N N . TRP A 1 90 ? 9.341 -6.589 -9.538 1.00 89.94 90 TRP A N 1
ATOM 713 C CA . TRP A 1 90 ? 9.873 -6.433 -10.892 1.00 89.94 90 TRP A CA 1
ATOM 714 C C . TRP A 1 90 ? 11.144 -7.256 -11.070 1.00 89.94 90 TRP A C 1
ATOM 716 O O . TRP A 1 90 ? 11.984 -7.303 -10.176 1.00 89.94 90 TRP A O 1
ATOM 726 N N . ILE A 1 91 ? 11.263 -7.902 -12.228 1.00 90.06 91 ILE A N 1
ATOM 727 C CA . ILE A 1 91 ? 12.436 -8.688 -12.604 1.00 90.06 91 ILE A CA 1
ATOM 728 C C . ILE A 1 91 ? 13.059 -8.016 -13.820 1.00 90.06 91 ILE A C 1
ATOM 730 O O . ILE A 1 91 ? 12.415 -7.849 -14.863 1.00 90.06 91 ILE A O 1
ATOM 734 N N . GLU A 1 92 ? 14.306 -7.602 -13.650 1.00 91.06 92 GLU A N 1
ATOM 735 C CA . GLU A 1 92 ? 15.067 -6.811 -14.608 1.00 91.06 92 GLU A CA 1
ATOM 736 C C . GLU A 1 92 ? 16.398 -7.523 -14.883 1.00 91.06 92 GLU A C 1
ATOM 738 O O . GLU A 1 92 ? 16.918 -8.259 -14.041 1.00 91.06 92 GLU A O 1
ATOM 743 N N . GLN A 1 93 ? 16.910 -7.372 -16.100 1.00 88.00 93 GLN A N 1
ATOM 744 C CA . GLN A 1 93 ? 18.180 -7.944 -16.521 1.00 88.00 93 GLN A CA 1
ATOM 745 C C . GLN A 1 93 ? 19.021 -6.864 -17.182 1.00 88.00 93 GLN A C 1
ATOM 747 O O . GLN A 1 93 ? 18.551 -6.174 -18.084 1.00 88.00 93 GLN A O 1
ATOM 752 N N . PHE A 1 94 ? 20.287 -6.775 -16.783 1.00 88.38 94 PHE A N 1
ATOM 753 C CA . PHE A 1 94 ? 21.263 -5.984 -17.514 1.00 88.38 94 PHE A CA 1
ATOM 754 C C . PHE A 1 94 ? 21.656 -6.717 -18.803 1.00 88.38 94 PHE A C 1
ATOM 756 O O . PHE A 1 94 ? 22.181 -7.832 -18.757 1.00 88.38 94 PHE A O 1
ATOM 763 N N . GLN A 1 95 ? 21.357 -6.105 -19.941 1.00 84.88 95 GLN A N 1
ATOM 764 C CA . GLN A 1 95 ? 21.720 -6.559 -21.281 1.00 84.88 95 GLN A CA 1
ATOM 765 C C . GLN A 1 95 ? 22.629 -5.508 -21.938 1.00 84.88 95 GLN A C 1
ATOM 767 O O . GLN A 1 95 ? 22.967 -4.511 -21.305 1.00 84.88 95 GLN A O 1
ATOM 772 N N . GLU A 1 96 ? 23.062 -5.740 -23.179 1.00 80.69 96 GLU A N 1
ATOM 773 C CA . GLU A 1 96 ? 24.101 -4.938 -23.857 1.00 80.69 96 GLU A CA 1
ATOM 774 C C . GLU A 1 96 ? 23.864 -3.423 -23.773 1.00 80.69 96 GLU A C 1
ATOM 776 O O . GLU A 1 96 ? 24.791 -2.681 -23.452 1.00 80.69 96 GLU A O 1
ATOM 781 N N . ASP A 1 97 ? 22.614 -2.992 -23.955 1.00 83.06 97 ASP A N 1
ATOM 782 C CA . ASP A 1 97 ? 22.231 -1.576 -23.988 1.00 83.06 97 ASP A CA 1
ATOM 783 C C . ASP A 1 97 ? 21.664 -1.055 -22.650 1.00 83.06 97 ASP A C 1
ATOM 785 O O . ASP A 1 97 ? 21.139 0.059 -22.581 1.00 83.06 97 ASP A O 1
ATOM 789 N N . GLY A 1 98 ? 21.760 -1.847 -21.574 1.00 85.62 98 GLY A N 1
ATOM 790 C CA . GLY A 1 98 ? 21.348 -1.466 -20.223 1.00 85.62 98 GLY A CA 1
ATOM 791 C C . GLY A 1 98 ? 20.301 -2.380 -19.588 1.00 85.62 98 GLY A C 1
ATOM 792 O O . GLY A 1 98 ? 20.124 -3.542 -19.954 1.00 85.62 98 GLY A O 1
ATOM 793 N N . GLU A 1 99 ? 19.618 -1.858 -18.570 1.00 89.75 99 GLU A N 1
ATOM 794 C CA . GLU A 1 99 ? 18.624 -2.601 -17.796 1.00 89.75 99 GLU A CA 1
ATOM 795 C C . GLU A 1 99 ? 17.300 -2.745 -18.560 1.00 89.75 99 GLU A C 1
ATOM 797 O O . GLU A 1 99 ? 16.636 -1.764 -18.902 1.00 89.75 99 GLU A O 1
ATOM 802 N N . ILE A 1 100 ? 16.893 -3.991 -18.805 1.00 87.94 100 ILE A N 1
ATOM 803 C CA . ILE A 1 100 ? 15.634 -4.334 -19.463 1.00 87.94 100 ILE A CA 1
ATOM 804 C C . ILE A 1 100 ? 14.714 -5.028 -18.470 1.00 87.94 100 ILE A C 1
ATOM 806 O O . ILE A 1 100 ? 15.064 -6.022 -17.834 1.00 87.94 100 ILE A O 1
ATOM 810 N N . ARG A 1 101 ? 13.477 -4.539 -18.385 1.00 88.50 101 ARG A N 1
ATOM 811 C CA . ARG A 1 101 ? 12.420 -5.170 -17.599 1.00 88.50 101 ARG A CA 1
ATOM 812 C C . ARG A 1 101 ? 11.833 -6.372 -18.328 1.00 88.50 101 ARG A C 1
ATOM 814 O O . ARG A 1 101 ? 11.173 -6.219 -19.354 1.00 88.50 101 ARG A O 1
ATOM 821 N N . LEU A 1 102 ? 12.008 -7.555 -17.751 1.00 88.88 102 LEU A N 1
ATOM 822 C CA . LEU A 1 102 ? 11.572 -8.821 -18.344 1.00 88.88 102 LEU A CA 1
ATOM 823 C C . LEU A 1 102 ? 10.142 -9.194 -17.947 1.00 88.88 102 LEU A C 1
ATOM 825 O O . LEU A 1 102 ? 9.391 -9.769 -18.739 1.00 88.88 102 LEU A O 1
ATOM 829 N N . GLY A 1 103 ? 9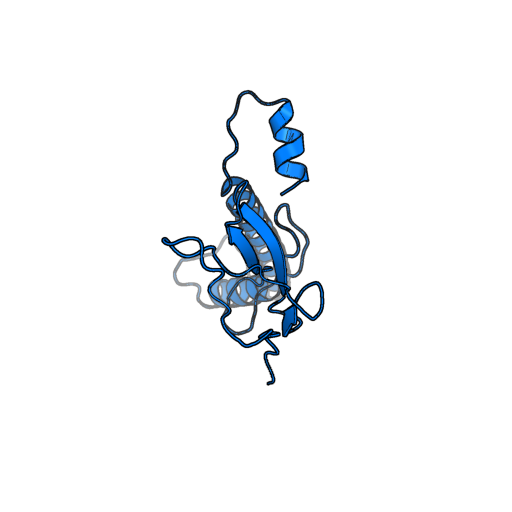.744 -8.827 -16.730 1.00 91.31 103 GLY A N 1
ATOM 830 C CA . GLY A 1 103 ? 8.420 -9.122 -16.202 1.00 91.31 103 GLY A CA 1
ATOM 831 C C . GLY A 1 103 ? 8.292 -8.780 -14.725 1.00 91.31 103 GLY A C 1
ATOM 832 O O . GLY A 1 103 ? 9.058 -7.981 -14.184 1.00 91.31 103 GLY A O 1
ATOM 833 N N . TYR A 1 104 ? 7.300 -9.382 -14.077 1.00 90.44 104 TYR A N 1
ATOM 834 C CA . TYR A 1 104 ? 7.129 -9.310 -12.631 1.00 90.44 104 TYR A CA 1
ATOM 835 C C . TYR A 1 104 ? 6.649 -10.639 -12.055 1.00 90.44 104 TYR A C 1
ATOM 837 O O . TYR A 1 104 ? 5.976 -11.409 -12.740 1.00 90.44 104 TYR A O 1
ATOM 845 N N . PHE A 1 105 ? 6.946 -10.861 -10.780 1.00 90.25 105 PHE A N 1
ATOM 846 C CA . PHE A 1 105 ? 6.291 -11.863 -9.951 1.00 90.25 105 PHE A CA 1
ATOM 847 C C . PHE A 1 105 ? 5.133 -11.222 -9.178 1.00 90.25 105 PHE A C 1
ATOM 849 O O . PHE A 1 105 ? 5.284 -10.144 -8.594 1.00 90.25 105 PHE A O 1
ATOM 856 N N . ASP A 1 106 ? 3.968 -11.860 -9.213 1.00 89.06 106 ASP A N 1
ATOM 857 C CA . ASP A 1 106 ? 2.786 -11.487 -8.443 1.00 89.06 106 ASP A CA 1
ATOM 858 C C . ASP A 1 106 ? 2.685 -12.403 -7.210 1.00 89.06 106 ASP A C 1
ATOM 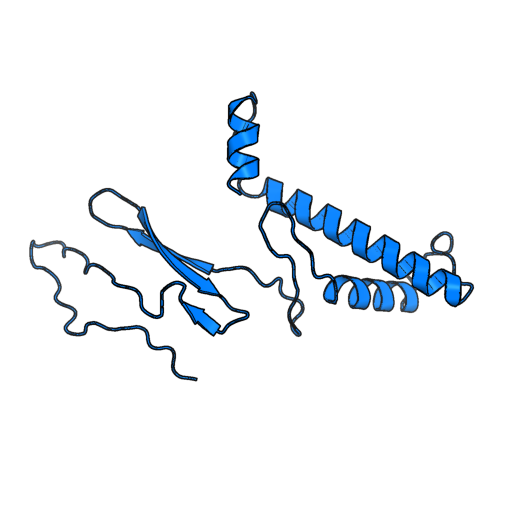860 O O . ASP A 1 106 ? 2.329 -13.578 -7.355 1.00 89.06 106 ASP A O 1
ATOM 864 N N . PRO A 1 107 ? 3.004 -11.906 -5.999 1.00 85.75 107 PRO A N 1
ATOM 865 C CA . PRO A 1 107 ? 2.999 -12.731 -4.794 1.00 85.75 107 PRO A CA 1
ATOM 866 C C . PRO A 1 107 ? 1.595 -13.161 -4.364 1.00 85.75 107 PRO A C 1
ATOM 868 O O . PRO A 1 107 ? 1.473 -14.120 -3.616 1.00 85.75 107 PRO A O 1
ATOM 871 N N . GLU A 1 108 ? 0.536 -12.486 -4.821 1.00 84.19 108 GLU A N 1
ATOM 872 C CA . GLU A 1 108 ? -0.838 -12.885 -4.501 1.00 84.19 108 GLU A CA 1
ATOM 873 C C . GLU A 1 108 ? -1.273 -14.090 -5.339 1.00 84.19 108 GLU A C 1
ATOM 875 O O . GLU A 1 108 ? -1.942 -14.996 -4.847 1.00 84.19 108 GLU A O 1
ATOM 880 N N . LYS A 1 109 ? -0.873 -14.108 -6.612 1.00 87.69 109 LYS A N 1
ATOM 881 C CA . LYS A 1 109 ? -1.215 -15.179 -7.558 1.00 87.69 109 LYS A CA 1
ATOM 882 C C . LYS A 1 109 ? -0.169 -16.285 -7.627 1.00 87.69 109 LYS A C 1
ATOM 884 O O . LYS A 1 109 ? -0.381 -17.256 -8.346 1.00 87.69 109 LYS A O 1
ATOM 889 N N . HIS A 1 110 ? 0.958 -16.109 -6.935 1.00 87.81 110 HIS A N 1
ATOM 890 C CA . HIS A 1 110 ? 2.131 -16.974 -7.020 1.00 87.81 110 HIS A CA 1
ATOM 891 C C . HIS A 1 110 ? 2.556 -17.252 -8.471 1.00 87.81 110 HIS A C 1
ATOM 893 O O . HIS A 1 110 ? 2.863 -18.384 -8.831 1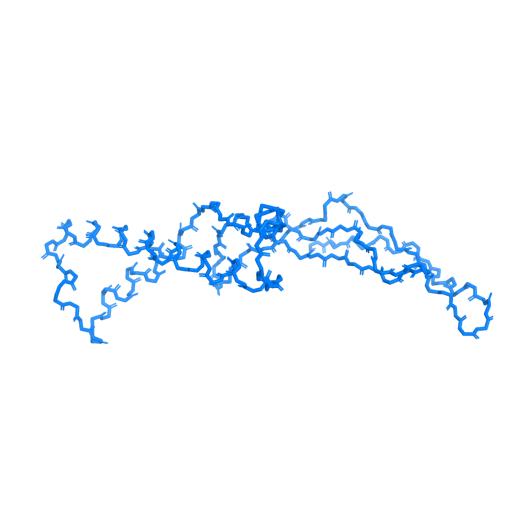.00 87.81 110 HIS A O 1
ATOM 899 N N . ASN A 1 111 ? 2.552 -16.224 -9.327 1.00 90.38 111 ASN A N 1
ATOM 900 C CA . ASN A 1 111 ? 2.838 -16.402 -10.748 1.00 90.38 111 ASN A CA 1
ATOM 901 C C . ASN A 1 111 ? 3.714 -15.299 -11.352 1.00 90.38 111 ASN A C 1
ATOM 903 O O . ASN A 1 111 ? 3.846 -14.193 -10.828 1.00 90.38 111 ASN A O 1
ATOM 907 N N . LEU A 1 112 ? 4.325 -15.629 -12.488 1.00 88.81 112 LEU A N 1
ATOM 908 C CA . LEU A 1 112 ? 5.078 -14.695 -13.317 1.00 88.81 112 LEU A CA 1
ATOM 909 C C . LEU A 1 112 ? 4.149 -14.046 -14.344 1.00 88.81 112 LEU A C 1
ATOM 911 O O . LEU A 1 112 ? 3.265 -14.700 -14.897 1.00 88.81 112 LEU A O 1
ATOM 915 N N . SER A 1 113 ? 4.397 -12.778 -14.673 1.00 83.75 113 SER A N 1
ATOM 916 C CA . SER A 1 113 ? 3.571 -11.973 -15.587 1.00 83.75 113 SER A CA 1
ATOM 917 C C . SER A 1 113 ? 3.319 -12.589 -16.967 1.00 83.75 113 SER A C 1
ATOM 919 O O . SER A 1 113 ? 2.392 -12.167 -17.651 1.00 83.75 113 SER A O 1
ATOM 921 N N . LYS A 1 114 ? 4.158 -13.540 -17.394 1.00 74.50 114 LYS A N 1
ATOM 922 C CA . LYS A 1 114 ? 4.066 -14.245 -18.681 1.00 74.50 114 LYS A CA 1
ATOM 923 C C . LYS A 1 114 ? 4.134 -15.775 -18.544 1.00 74.50 114 LYS A C 1
ATOM 925 O O . LYS A 1 114 ? 4.338 -16.452 -19.543 1.00 74.50 114 LYS A O 1
ATOM 930 N N . GLY A 1 115 ? 4.014 -16.325 -17.332 1.00 72.50 115 GLY A N 1
ATOM 931 C CA . GLY A 1 115 ? 4.206 -17.759 -17.055 1.00 72.50 115 GLY A CA 1
ATOM 932 C C . GLY A 1 115 ? 5.668 -18.223 -17.127 1.00 72.50 115 GLY A C 1
ATOM 933 O O . GLY A 1 115 ? 6.099 -18.997 -16.283 1.00 72.50 115 GLY A O 1
ATOM 934 N N . GLU A 1 116 ? 6.451 -17.669 -18.050 1.00 73.69 116 GLU A N 1
ATOM 935 C CA . GLU A 1 116 ? 7.888 -17.897 -18.185 1.00 73.69 116 GLU A CA 1
ATOM 936 C C . GLU A 1 116 ? 8.648 -16.569 -18.335 1.00 73.69 116 GLU A C 1
ATOM 938 O O . GLU A 1 116 ? 8.092 -15.547 -18.751 1.00 73.69 116 GLU A O 1
ATOM 943 N N . LEU A 1 117 ? 9.938 -16.585 -17.994 1.00 75.81 117 LEU A N 1
ATOM 944 C CA . LEU A 1 117 ? 10.865 -15.479 -18.226 1.00 75.81 117 LEU A CA 1
ATOM 945 C C . LEU A 1 117 ? 12.014 -15.966 -19.103 1.00 75.81 117 LEU A C 1
ATOM 947 O O . LEU A 1 117 ? 12.710 -16.917 -18.752 1.00 75.81 117 LEU A O 1
ATOM 951 N N . THR A 1 118 ? 12.232 -15.290 -20.226 1.00 75.62 118 THR A N 1
ATOM 952 C CA . THR A 1 118 ? 13.386 -15.540 -21.091 1.00 75.62 118 THR A CA 1
ATOM 953 C C . THR A 1 118 ? 14.525 -14.613 -20.679 1.00 75.62 118 THR A C 1
ATOM 955 O O . THR A 1 118 ? 14.398 -13.394 -20.777 1.00 75.62 118 THR A O 1
ATOM 958 N N . MET A 1 119 ? 15.632 -15.196 -20.218 1.00 78.56 119 MET A N 1
ATOM 959 C CA . MET A 1 119 ? 16.860 -14.487 -19.845 1.00 78.56 119 MET A CA 1
ATOM 960 C C . MET A 1 119 ? 17.900 -14.644 -20.958 1.00 78.56 119 MET A C 1
ATOM 962 O O . MET A 1 119 ? 18.065 -15.743 -21.488 1.00 78.56 119 MET A O 1
ATOM 966 N N . ILE A 1 120 ? 18.647 -13.583 -21.274 1.00 79.69 120 ILE A N 1
ATOM 967 C CA . ILE A 1 120 ? 19.798 -13.674 -22.185 1.00 79.69 120 ILE A CA 1
ATOM 968 C C . ILE A 1 120 ? 21.057 -14.004 -21.367 1.00 79.69 120 ILE A C 1
ATOM 970 O O . ILE A 1 120 ? 21.342 -13.290 -20.406 1.00 79.69 120 ILE A O 1
ATOM 974 N N . PRO A 1 121 ? 21.826 -15.061 -21.681 1.00 75.75 121 PRO A N 1
ATOM 975 C CA . PRO A 1 121 ? 23.073 -15.340 -20.973 1.00 75.75 121 PRO A CA 1
ATOM 976 C C . PRO A 1 121 ? 24.063 -14.174 -21.079 1.00 75.75 121 PRO A C 1
ATOM 978 O O . PRO A 1 121 ? 24.205 -13.566 -22.139 1.00 75.75 121 PRO A O 1
ATOM 981 N N . GLY A 1 122 ? 24.781 -13.883 -19.993 1.00 63.69 122 GLY A N 1
ATOM 982 C CA . GLY A 1 122 ? 25.841 -12.877 -20.016 1.00 63.69 122 GLY A CA 1
ATOM 983 C C . GLY A 1 122 ? 26.967 -13.272 -20.979 1.00 63.69 122 GLY A C 1
ATOM 984 O O . GLY A 1 122 ? 27.397 -14.430 -21.007 1.00 63.69 122 GLY A O 1
ATOM 985 N N . LYS A 1 123 ? 27.471 -12.309 -21.758 1.00 60.38 123 LYS A N 1
ATOM 986 C CA . LYS A 1 123 ? 28.727 -12.474 -22.502 1.00 60.38 123 LYS A CA 1
ATOM 987 C C . LYS A 1 123 ? 29.867 -12.551 -21.479 1.00 60.38 123 LYS A C 1
ATOM 989 O O . LYS A 1 123 ? 30.059 -11.617 -20.706 1.00 60.38 123 LYS A O 1
ATOM 994 N N . GLY A 1 124 ? 30.592 -13.669 -21.426 1.00 52.66 124 GLY A N 1
ATOM 995 C CA . GLY A 1 124 ? 31.755 -13.793 -20.543 1.00 52.66 124 GLY A CA 1
ATOM 996 C C . GLY A 1 124 ? 32.879 -12.835 -20.956 1.00 52.66 124 GLY A C 1
ATOM 997 O O . GLY A 1 124 ? 32.946 -12.424 -22.114 1.00 52.66 124 GLY A O 1
ATOM 998 N N . LEU A 1 125 ? 33.807 -12.540 -20.035 1.00 43.75 125 LEU A N 1
ATOM 999 C CA . LEU A 1 125 ? 34.982 -11.658 -20.224 1.00 43.75 125 LEU A CA 1
ATOM 1000 C C . LEU A 1 125 ? 35.948 -12.071 -21.360 1.00 43.75 125 LEU A C 1
ATOM 1002 O O . LEU A 1 125 ? 36.933 -11.388 -21.607 1.00 43.75 125 LEU A O 1
ATOM 1006 N N . TYR A 1 126 ? 35.660 -13.155 -22.080 1.00 42.97 126 TYR A N 1
ATOM 1007 C CA . TYR A 1 126 ? 36.460 -13.671 -23.189 1.00 42.97 126 TYR A CA 1
ATOM 1008 C C . TYR A 1 126 ? 35.594 -14.091 -24.378 1.00 42.97 126 TYR A C 1
ATOM 1010 O O . TYR A 1 126 ? 35.747 -15.198 -24.872 1.00 42.97 126 TYR A O 1
ATOM 1018 N N . GLY A 1 127 ? 34.629 -13.274 -24.818 1.00 42.41 127 GLY A N 1
ATOM 1019 C CA . GLY A 1 127 ? 33.918 -13.466 -26.100 1.00 42.41 127 GLY A CA 1
ATOM 1020 C C . GLY A 1 127 ? 33.162 -14.796 -26.284 1.00 42.41 127 GLY A C 1
ATOM 1021 O O . GLY A 1 127 ? 32.543 -15.018 -27.320 1.00 42.41 127 GLY A O 1
ATOM 1022 N N . GLN A 1 128 ? 33.179 -15.680 -25.290 1.00 36.81 128 GLN A N 1
ATOM 1023 C CA . GLN A 1 128 ? 32.441 -16.923 -25.263 1.00 36.81 128 GLN A CA 1
ATOM 1024 C C . GLN A 1 128 ? 31.085 -16.619 -24.644 1.00 36.81 128 GLN A C 1
ATOM 1026 O O . GLN A 1 128 ? 30.984 -16.127 -23.515 1.00 36.81 128 GLN A O 1
ATOM 1031 N N . MET A 1 129 ? 30.028 -16.916 -25.401 1.00 40.44 129 MET A N 1
ATOM 1032 C CA . MET A 1 129 ? 28.707 -17.096 -24.821 1.00 40.44 129 MET A CA 1
ATOM 1033 C C . MET A 1 129 ? 28.856 -18.147 -23.724 1.00 40.44 129 MET A C 1
ATOM 1035 O O . MET A 1 129 ? 29.140 -19.310 -24.021 1.00 40.44 129 MET A O 1
ATOM 1039 N N . VAL A 1 130 ? 28.703 -17.747 -22.459 1.00 40.91 130 VAL A N 1
ATOM 1040 C CA . VAL A 1 130 ? 28.602 -18.719 -21.374 1.00 40.91 130 VAL A CA 1
ATOM 1041 C C . VAL A 1 130 ? 27.248 -19.379 -21.563 1.00 40.91 130 VAL A C 1
ATOM 1043 O O . VAL A 1 130 ? 26.212 -18.883 -21.125 1.00 40.91 130 VAL A O 1
ATOM 1046 N N . ASN A 1 131 ? 27.251 -20.483 -22.304 1.00 39.25 131 ASN A N 1
ATOM 1047 C CA . ASN A 1 131 ? 26.110 -21.360 -22.423 1.00 39.25 131 ASN A CA 1
ATOM 1048 C C . ASN A 1 131 ? 25.969 -22.044 -21.062 1.00 39.25 131 ASN A C 1
ATOM 1050 O O . ASN A 1 131 ? 26.530 -23.115 -20.824 1.00 39.25 131 ASN A O 1
ATOM 1054 N N . LEU A 1 132 ? 25.259 -21.390 -20.139 1.00 42.31 132 LEU A N 1
ATOM 1055 C CA . LEU A 1 132 ? 24.628 -22.074 -19.022 1.00 42.31 132 LEU A CA 1
ATOM 1056 C C . LEU A 1 132 ? 23.621 -23.027 -19.666 1.00 42.31 132 LEU A C 1
ATOM 1058 O O . LEU A 1 132 ? 22.469 -22.663 -19.878 1.00 42.31 132 LEU A O 1
ATOM 1062 N N . ARG A 1 133 ? 24.087 -24.206 -20.098 1.00 31.70 133 ARG A N 1
ATOM 1063 C CA . ARG A 1 133 ? 23.231 -25.229 -20.692 1.00 31.70 133 ARG A CA 1
ATOM 1064 C C . ARG A 1 133 ? 22.084 -25.472 -19.726 1.00 31.70 133 ARG A C 1
ATOM 1066 O O . ARG A 1 133 ? 22.272 -25.976 -18.621 1.00 31.70 133 ARG A O 1
ATOM 1073 N N . GLY A 1 134 ? 20.916 -25.059 -20.179 1.00 32.66 134 GLY A N 1
ATOM 1074 C CA . GLY A 1 134 ? 19.713 -24.973 -19.390 1.00 32.66 134 GLY A CA 1
ATOM 1075 C C . GLY A 1 134 ? 19.040 -23.654 -19.705 1.00 32.66 134 GLY A C 1
ATOM 1076 O O . GLY A 1 134 ? 19.247 -22.663 -19.011 1.00 32.66 134 GLY A O 1
ATOM 1077 N N . THR A 1 135 ? 18.170 -23.665 -20.711 1.00 38.06 135 THR A N 1
ATOM 1078 C CA . THR A 1 135 ? 16.898 -22.945 -20.642 1.00 38.06 135 THR A CA 1
ATOM 1079 C C . THR A 1 135 ? 16.283 -23.283 -19.281 1.00 38.06 135 THR A C 1
ATOM 1081 O O . THR A 1 135 ? 15.541 -24.247 -19.131 1.00 38.06 135 THR A O 1
ATOM 1084 N N . ARG A 1 136 ? 16.685 -22.575 -18.225 1.00 42.91 136 ARG A N 1
ATOM 1085 C CA . ARG A 1 136 ? 16.003 -22.655 -16.946 1.00 42.91 136 ARG A CA 1
ATOM 1086 C C . ARG A 1 136 ? 14.824 -21.722 -17.086 1.00 42.91 136 ARG A C 1
ATOM 1088 O O . ARG A 1 136 ? 14.886 -20.563 -16.689 1.00 42.91 136 ARG A O 1
ATOM 1095 N N . THR A 1 137 ? 13.745 -22.255 -17.651 1.00 39.59 137 THR A N 1
ATOM 1096 C CA . THR A 1 137 ? 12.425 -21.830 -17.218 1.00 39.59 137 THR A CA 1
ATOM 1097 C C . THR A 1 137 ? 12.443 -21.947 -15.698 1.00 39.59 137 THR A C 1
ATOM 1099 O O . THR A 1 137 ? 12.586 -23.044 -15.154 1.00 39.59 137 THR A O 1
ATOM 1102 N N . LEU A 1 138 ? 12.402 -20.817 -14.997 1.00 39.84 138 LEU A N 1
ATOM 1103 C CA . LEU A 1 138 ? 12.131 -20.807 -13.566 1.00 39.84 138 LEU A CA 1
ATOM 1104 C C . LEU A 1 138 ? 10.661 -21.202 -13.395 1.00 39.84 138 LEU A C 1
ATOM 1106 O O . LEU A 1 138 ? 9.788 -20.356 -13.238 1.00 39.84 138 LEU A O 1
ATOM 1110 N N . LEU A 1 139 ? 10.391 -22.504 -13.481 1.00 36.72 139 LEU A N 1
ATOM 1111 C CA . LEU A 1 139 ? 9.165 -23.091 -12.968 1.00 36.72 139 LEU A CA 1
ATOM 1112 C C . LEU A 1 139 ? 9.344 -23.175 -11.453 1.00 36.72 139 LEU A C 1
ATOM 1114 O O . LEU A 1 139 ? 10.024 -24.065 -10.944 1.00 36.72 139 LEU A O 1
ATOM 1118 N N . MET A 1 140 ? 8.782 -22.208 -10.728 1.00 35.59 140 MET A N 1
ATOM 1119 C CA . MET A 1 140 ? 8.528 -22.392 -9.302 1.00 35.59 140 MET A CA 1
ATOM 1120 C C . MET A 1 140 ? 7.363 -23.375 -9.177 1.00 35.59 140 MET A C 1
ATOM 1122 O O . MET A 1 140 ? 6.204 -22.976 -9.224 1.00 35.59 140 MET A O 1
ATOM 1126 N N . ASN A 1 141 ? 7.683 -24.665 -9.079 1.00 33.59 141 ASN A N 1
ATOM 1127 C CA . ASN A 1 141 ? 6.724 -25.672 -8.639 1.00 33.59 141 ASN A CA 1
ATOM 1128 C C . ASN A 1 141 ? 6.600 -25.605 -7.109 1.00 33.59 141 ASN A C 1
ATOM 1130 O O . ASN A 1 141 ? 7.607 -25.443 -6.418 1.00 33.59 141 ASN A O 1
ATOM 1134 N N . HIS A 1 142 ? 5.349 -25.669 -6.648 1.00 38.38 142 HIS A N 1
ATOM 1135 C CA . HIS A 1 142 ? 4.894 -25.576 -5.258 1.00 38.38 142 HIS A CA 1
ATOM 1136 C C . HIS A 1 142 ? 5.461 -26.654 -4.333 1.00 38.38 142 HIS A C 1
ATOM 1138 O O . HIS A 1 142 ? 5.642 -27.800 -4.804 1.00 38.38 142 HIS A O 1
#

Nearest PDB structures (foldseek):
  7c7s-assembly1_A  TM=8.048E-01  e=8.333E-06  Homo sapiens
  4mqf-assembly1_A  TM=9.177E-01  e=1.177E-04  Homo sapiens
  6w2x-assembly1_A  TM=7.991E-01  e=2.743E-05  Homo sapiens
  7cum-assembly1_A  TM=7.901E-01  e=5.318E-05  Homo sapiens
  6vjm-assembly1_A  TM=7.212E-01  e=1.970E-05  Homo sapiens

Secondary structure (DSSP, 8-state):
-HHHHHHGGG-SSPP-TTHHHHHHHHHHHHHHHHHHHHHHHHTT--GGG--TT-HHHHHHHHHHHHT--EEETTEEE-B-TTSPBP--EEEEEEETTEEEEEEEEETTTTEETTSS-PPPPPBPTTS-B---S---------

InterPro domains:
  IPR001828 Receptor, ligand binding region [PF01094] (9-88)
  IPR002455 GPCR family 3, GABA-B receptor [PTHR10519] (3-110)
  IPR028082 Periplasmic binding protein-like I [SSF53822] (12-111)

Radius of gyration: 22.23 Å; Cα contacts (8 Å, |Δi|>4): 143; chains: 1; bounding box: 58×48×53 Å

Sequence (142 aa):
MKMYKTELKHSPYSINSYAPLGYDATWVLALALDKTMKQMKEMNASVDSFSYKDAAFAQELSKTLLHINTNGITGVIKFNKNQERLNKIWIEQFQEDGEIRLGYFDPEKHNLSKGELTMIPGKGLYGQMVNLRGTRTLLMNH

pLDDT: mean 80.66, std 17.83, range [31.7, 97.44]

Foldseek 3Di:
DVVQVVVCVPPPDDDDPCPQVVVVVVVLLVVLVVVLQVVCVVVVHHPVPDDPPCPVSVVSSLVSSQCDWDAGPQGTFHADPVRDTFDWAWDWDQDPVGIDTFFTQGPVVRATPVNFTDDQQDQDPPRDRPCPPDPPRVPPDD